Protein AF-A0A920J6D4-F1 (afdb_monomer_lite)

Structure (mmCIF, N/CA/C/O backbone):
data_AF-A0A920J6D4-F1
#
_entry.id   AF-A0A920J6D4-F1
#
loop_
_atom_site.group_PDB
_atom_site.id
_atom_site.type_symbol
_atom_site.label_atom_id
_atom_site.label_alt_id
_atom_site.label_comp_id
_atom_site.label_asym_id
_atom_site.label_entity_id
_atom_site.label_seq_id
_atom_site.pdbx_PDB_ins_code
_atom_site.Cartn_x
_atom_site.Cartn_y
_atom_site.Cartn_z
_atom_site.occupancy
_atom_site.B_iso_or_equiv
_atom_site.auth_seq_id
_atom_site.auth_comp_id
_atom_site.auth_asym_id
_atom_site.auth_atom_id
_atom_site.pdbx_PDB_model_num
ATOM 1 N N . MET A 1 1 ? 27.327 -17.335 -1.919 1.00 39.19 1 MET A N 1
ATOM 2 C CA . MET A 1 1 ? 26.239 -18.248 -1.514 1.00 39.19 1 MET A CA 1
ATOM 3 C C . MET A 1 1 ? 24.932 -17.488 -1.648 1.00 39.19 1 MET A C 1
ATOM 5 O O . MET A 1 1 ? 24.753 -16.506 -0.948 1.00 39.19 1 MET A O 1
ATOM 9 N N . ASN A 1 2 ? 24.248 -17.693 -2.775 1.00 42.81 2 ASN A N 1
ATOM 10 C CA . ASN A 1 2 ? 22.985 -18.451 -2.889 1.00 42.81 2 ASN A CA 1
ATOM 11 C C . ASN A 1 2 ? 21.810 -17.484 -2.674 1.00 42.81 2 ASN A C 1
ATOM 13 O O . ASN A 1 2 ? 21.563 -17.089 -1.546 1.00 42.81 2 ASN A O 1
ATOM 17 N N . LEU A 1 3 ? 21.169 -16.965 -3.730 1.00 36.19 3 LEU A N 1
ATOM 18 C CA . LEU A 1 3 ? 19.925 -17.577 -4.224 1.00 36.19 3 LEU A CA 1
ATOM 19 C C . LEU A 1 3 ? 19.531 -17.156 -5.668 1.00 36.19 3 LEU A C 1
ATOM 21 O O . LEU A 1 3 ? 18.355 -16.963 -5.942 1.00 36.19 3 LEU A O 1
ATOM 25 N N . ILE A 1 4 ? 20.476 -16.967 -6.598 1.00 47.53 4 ILE A N 1
ATOM 26 C CA . ILE A 1 4 ? 20.130 -16.572 -7.991 1.00 47.53 4 ILE A CA 1
ATOM 27 C C . ILE A 1 4 ? 19.929 -17.798 -8.916 1.00 47.53 4 ILE A C 1
ATOM 29 O O . ILE A 1 4 ? 19.351 -17.685 -9.990 1.00 47.53 4 ILE A O 1
ATOM 33 N N . ASN A 1 5 ? 20.303 -19.008 -8.482 1.00 42.00 5 ASN A N 1
ATOM 34 C CA . ASN A 1 5 ? 20.296 -20.209 -9.329 1.00 42.00 5 ASN A CA 1
ATOM 35 C C . ASN A 1 5 ? 19.276 -21.265 -8.871 1.00 42.00 5 ASN A C 1
ATOM 37 O O . ASN A 1 5 ? 19.684 -22.297 -8.344 1.00 42.00 5 ASN A O 1
ATOM 41 N N . PHE A 1 6 ? 17.970 -21.048 -9.064 1.00 42.91 6 PHE A N 1
ATOM 42 C CA . PHE A 1 6 ? 16.993 -22.136 -8.853 1.00 42.91 6 PHE A CA 1
ATOM 43 C C . PHE A 1 6 ? 16.010 -22.397 -10.003 1.00 42.91 6 PHE A C 1
ATOM 45 O O . PHE A 1 6 ? 15.320 -23.406 -9.974 1.00 42.91 6 PHE A O 1
ATOM 52 N N . VAL A 1 7 ? 15.968 -21.590 -11.068 1.00 44.72 7 VAL A N 1
ATOM 53 C CA . VAL A 1 7 ? 15.034 -21.859 -12.186 1.00 44.72 7 VAL A CA 1
ATOM 54 C C . VAL A 1 7 ? 15.737 -21.816 -13.542 1.00 44.72 7 VAL A C 1
ATOM 56 O O . VAL A 1 7 ? 15.249 -21.220 -14.490 1.00 44.72 7 VAL A O 1
ATOM 59 N N . LEU A 1 8 ? 16.913 -22.439 -13.641 1.00 45.28 8 LEU A N 1
ATOM 60 C CA . LEU A 1 8 ? 17.580 -22.696 -14.926 1.00 45.28 8 LEU A CA 1
ATOM 61 C C . LEU A 1 8 ? 18.120 -24.132 -14.998 1.00 45.28 8 LEU A C 1
ATOM 63 O O . LEU A 1 8 ? 19.247 -24.370 -15.421 1.00 45.28 8 LEU A O 1
ATOM 67 N N . GLN A 1 9 ? 17.323 -25.109 -14.566 1.00 46.81 9 GLN A N 1
ATOM 68 C CA . GLN A 1 9 ? 17.535 -26.512 -14.927 1.00 46.81 9 GLN A CA 1
ATOM 69 C C . GLN A 1 9 ? 16.199 -27.111 -15.348 1.00 46.81 9 GLN A C 1
ATOM 71 O O . GLN A 1 9 ? 15.380 -27.476 -14.513 1.00 46.81 9 GLN A O 1
ATOM 76 N N . GLY A 1 10 ? 15.983 -27.168 -16.658 1.00 45.69 10 GLY A N 1
ATOM 77 C CA . GLY A 1 10 ? 14.796 -27.773 -17.248 1.00 45.69 10 GLY A CA 1
ATOM 78 C C . GLY A 1 10 ? 14.213 -26.905 -18.346 1.00 45.69 10 GLY A C 1
ATOM 79 O O . GLY A 1 10 ? 13.166 -26.309 -18.146 1.00 45.69 10 GLY A O 1
ATOM 80 N N . ASN A 1 11 ? 14.948 -26.772 -19.449 1.00 43.19 11 ASN A N 1
ATOM 81 C CA . ASN A 1 11 ? 14.424 -26.776 -20.814 1.00 43.19 11 ASN A CA 1
ATOM 82 C C . ASN A 1 11 ? 15.620 -26.608 -21.750 1.00 43.19 11 ASN A C 1
ATOM 84 O O . ASN A 1 11 ? 16.131 -25.514 -21.975 1.00 43.19 11 ASN A O 1
ATOM 88 N N . ASP A 1 12 ? 16.094 -27.751 -22.227 1.00 54.16 12 ASP A N 1
ATOM 89 C CA . ASP A 1 12 ? 16.922 -27.866 -23.413 1.00 54.16 12 ASP A CA 1
ATOM 90 C C . ASP A 1 12 ? 16.124 -27.307 -24.597 1.00 54.16 12 ASP A C 1
ATOM 92 O O . ASP A 1 12 ? 15.225 -27.970 -25.097 1.00 54.16 12 ASP A O 1
ATOM 96 N N . MET A 1 13 ? 16.364 -26.051 -24.971 1.00 46.97 13 MET A N 1
ATOM 97 C CA . MET A 1 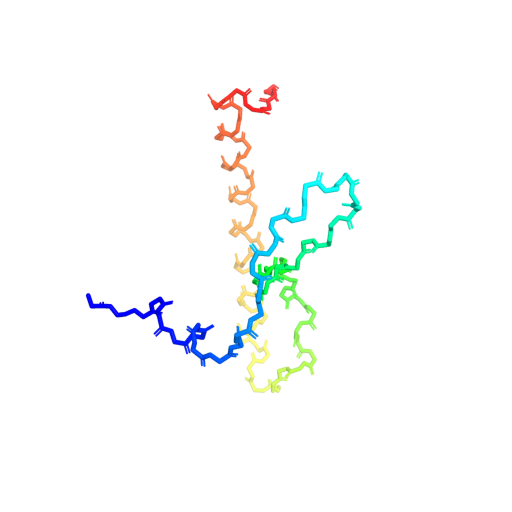13 ? 15.835 -25.456 -26.196 1.00 46.97 13 MET A CA 1
ATOM 98 C C . MET A 1 13 ? 16.936 -24.584 -26.790 1.00 46.97 13 MET A C 1
ATOM 100 O O . MET A 1 13 ? 17.176 -23.471 -26.327 1.00 46.97 13 MET A O 1
ATOM 104 N N . SER A 1 14 ? 17.646 -25.157 -27.764 1.00 48.12 14 SER A N 1
ATOM 105 C CA . SER A 1 14 ? 18.351 -24.484 -28.861 1.00 48.12 14 SER A CA 1
ATOM 106 C C . SER A 1 14 ? 18.363 -22.954 -28.759 1.00 48.12 14 SER A C 1
ATOM 108 O O . SER A 1 14 ? 17.422 -22.282 -29.183 1.00 48.12 14 SER A O 1
ATOM 110 N N . ASN A 1 15 ? 19.446 -22.408 -28.207 1.00 54.75 15 ASN A N 1
ATOM 111 C CA . ASN A 1 15 ? 19.694 -20.972 -28.142 1.00 54.75 15 ASN A CA 1
ATOM 112 C C . ASN A 1 15 ? 20.132 -20.478 -29.533 1.00 54.75 15 ASN A C 1
ATOM 114 O O . ASN A 1 15 ? 21.282 -20.101 -29.758 1.00 54.75 15 ASN A O 1
ATOM 118 N N . GLU A 1 16 ? 19.229 -20.575 -30.505 1.00 57.19 16 GLU A N 1
ATOM 119 C CA . GLU A 1 16 ? 19.354 -19.884 -31.776 1.00 57.19 16 GLU A CA 1
ATOM 120 C C . GLU A 1 16 ? 19.088 -18.409 -31.467 1.00 57.19 16 GLU A C 1
ATOM 122 O O . GLU A 1 16 ? 17.970 -18.018 -31.129 1.00 57.19 16 GLU A O 1
ATOM 127 N N . LEU A 1 17 ? 20.148 -17.598 -31.459 1.00 59.25 17 LEU A N 1
ATOM 128 C CA . LEU A 1 17 ? 20.029 -16.154 -31.294 1.00 59.25 17 LEU A CA 1
ATOM 129 C C . LEU A 1 17 ? 19.183 -15.633 -32.455 1.00 59.25 17 LEU A C 1
ATOM 131 O O . LEU A 1 17 ? 19.682 -15.453 -33.565 1.00 59.25 17 LEU A O 1
ATOM 135 N N . ASN A 1 18 ? 17.894 -15.435 -32.201 1.00 59.56 18 ASN A N 1
ATOM 136 C CA . ASN A 1 18 ? 16.961 -14.921 -33.181 1.00 59.56 18 ASN A CA 1
ATOM 137 C C . ASN A 1 18 ? 17.315 -13.445 -33.442 1.00 59.56 18 ASN A C 1
ATOM 139 O O . ASN A 1 18 ? 16.857 -12.547 -32.744 1.00 59.56 18 ASN A O 1
ATOM 143 N N . LEU A 1 19 ? 18.218 -13.215 -34.402 1.00 61.47 19 LEU A N 1
ATOM 144 C CA . LEU A 1 19 ? 18.653 -11.899 -34.894 1.00 61.47 19 LEU A CA 1
ATOM 145 C C . LEU A 1 19 ? 17.613 -11.246 -35.821 1.00 61.47 19 LEU A C 1
ATOM 147 O O . LEU A 1 19 ? 17.895 -10.214 -36.435 1.00 61.47 19 LEU A O 1
ATOM 151 N N . SER A 1 20 ? 16.436 -11.854 -35.972 1.00 64.88 20 SER A N 1
ATOM 152 C CA . SER A 1 20 ? 15.330 -11.223 -36.677 1.00 64.88 20 SER A CA 1
ATOM 153 C C . SER A 1 20 ? 14.925 -9.942 -35.942 1.00 64.88 20 SER A C 1
ATOM 155 O O . SER A 1 20 ? 14.930 -9.862 -34.714 1.00 64.88 20 SER A O 1
ATOM 157 N N . ASN A 1 21 ? 14.561 -8.913 -36.704 1.00 72.75 21 ASN A N 1
ATOM 158 C CA . ASN A 1 21 ? 13.988 -7.672 -36.174 1.00 72.75 21 ASN A CA 1
ATOM 159 C C . ASN A 1 21 ? 12.516 -7.871 -35.751 1.00 72.75 21 ASN A C 1
ATOM 161 O O . ASN A 1 21 ? 11.711 -6.939 -35.808 1.00 72.75 21 ASN A O 1
ATOM 165 N N . ASP A 1 22 ? 12.152 -9.100 -35.385 1.00 82.50 22 ASP A N 1
ATOM 166 C CA . ASP A 1 22 ? 10.799 -9.460 -35.007 1.00 82.50 22 ASP A CA 1
ATOM 167 C C . ASP A 1 22 ? 10.463 -8.804 -33.658 1.00 82.50 22 ASP A C 1
ATOM 169 O O . ASP A 1 22 ? 11.315 -8.706 -32.765 1.00 82.50 22 ASP A O 1
ATOM 173 N N . PRO A 1 23 ? 9.228 -8.305 -33.480 1.00 82.12 23 PRO A N 1
ATOM 174 C CA . PRO A 1 23 ? 8.843 -7.631 -32.251 1.00 82.12 23 PRO A CA 1
ATOM 175 C C . PRO A 1 23 ? 8.924 -8.598 -31.063 1.00 82.12 23 PRO A C 1
ATOM 177 O O . PRO A 1 23 ? 8.246 -9.624 -31.031 1.00 82.12 23 PRO A O 1
ATOM 180 N N . TYR A 1 24 ? 9.725 -8.243 -30.058 1.00 82.06 24 TYR A N 1
ATOM 181 C CA . TYR A 1 24 ? 9.854 -9.004 -28.817 1.00 82.06 24 TYR A CA 1
ATOM 182 C C . TYR A 1 24 ? 8.950 -8.429 -27.721 1.00 82.06 24 TYR A C 1
ATOM 184 O O . TYR A 1 24 ? 8.807 -7.214 -27.569 1.00 82.06 24 TYR A O 1
ATOM 192 N N . ILE A 1 25 ? 8.346 -9.316 -26.928 1.00 86.94 25 ILE A N 1
ATOM 193 C CA . ILE A 1 25 ? 7.545 -8.945 -25.758 1.00 86.94 25 ILE A CA 1
ATOM 194 C C . ILE A 1 25 ? 8.426 -9.092 -24.521 1.00 86.94 25 ILE A C 1
ATOM 196 O O . ILE A 1 25 ? 8.852 -10.194 -24.178 1.00 86.94 25 ILE A O 1
ATOM 200 N N . ILE A 1 26 ? 8.689 -7.980 -23.836 1.00 85.62 26 ILE A N 1
ATOM 201 C CA . ILE A 1 26 ? 9.337 -8.003 -22.523 1.00 85.62 26 ILE A CA 1
ATOM 202 C C . ILE A 1 26 ? 8.262 -8.263 -21.469 1.00 85.62 26 ILE A C 1
ATOM 204 O O . ILE A 1 26 ? 7.325 -7.477 -21.331 1.00 85.62 26 ILE A O 1
ATOM 208 N N . VAL A 1 27 ? 8.423 -9.331 -20.690 1.00 87.12 27 VAL A N 1
ATOM 209 C CA . VAL A 1 27 ? 7.576 -9.615 -19.527 1.00 87.12 27 VAL A CA 1
ATOM 210 C C . VAL A 1 27 ? 8.398 -9.376 -18.267 1.00 87.12 27 VAL A C 1
ATOM 212 O O . VAL A 1 27 ? 9.380 -10.074 -18.026 1.00 87.12 27 VAL A O 1
ATOM 215 N N . SER A 1 28 ? 8.010 -8.378 -17.470 1.00 88.50 28 SER A N 1
ATOM 216 C CA . SER A 1 28 ? 8.570 -8.198 -16.128 1.00 88.50 28 SER A CA 1
ATOM 217 C C . SER A 1 28 ? 7.746 -8.998 -15.131 1.00 88.50 28 SER A C 1
ATOM 219 O O . SER A 1 28 ? 6.541 -8.782 -15.019 1.00 88.50 28 SER A O 1
ATOM 221 N N . SER A 1 29 ? 8.399 -9.888 -14.390 1.00 86.75 29 SER A N 1
ATOM 222 C CA . SER A 1 29 ? 7.761 -10.635 -13.300 1.00 86.75 29 SER A CA 1
ATOM 223 C C . SER A 1 29 ? 7.574 -9.795 -12.037 1.00 86.75 29 SER A C 1
ATOM 225 O O . SER A 1 29 ? 6.779 -10.163 -11.178 1.00 86.75 29 SER A O 1
ATOM 227 N N . ASP A 1 30 ? 8.307 -8.685 -11.916 1.00 87.06 30 ASP A N 1
ATOM 228 C CA . ASP A 1 30 ? 8.246 -7.795 -10.762 1.00 87.06 30 ASP A CA 1
ATOM 229 C C . ASP A 1 30 ? 7.912 -6.371 -11.214 1.00 87.06 30 ASP A C 1
ATOM 231 O O . ASP A 1 30 ? 8.674 -5.707 -11.926 1.00 87.06 30 ASP A O 1
ATOM 235 N N . SER A 1 31 ? 6.718 -5.920 -10.846 1.00 80.69 31 SER A N 1
ATOM 236 C CA . SER A 1 31 ? 6.270 -4.550 -11.047 1.00 80.69 31 SER A CA 1
ATOM 237 C C . SER A 1 31 ? 5.450 -4.123 -9.841 1.00 80.69 31 SER A C 1
ATOM 239 O O . SER A 1 31 ? 4.444 -4.752 -9.513 1.00 80.69 31 SER A O 1
ATOM 241 N N . HIS A 1 32 ? 5.847 -3.028 -9.200 1.00 83.81 32 HIS A N 1
ATOM 242 C CA . HIS A 1 32 ? 5.078 -2.446 -8.109 1.00 83.81 32 HIS A CA 1
ATOM 243 C C . HIS A 1 32 ? 4.140 -1.367 -8.648 1.00 83.81 32 HIS A C 1
ATOM 245 O O . HIS A 1 32 ? 4.584 -0.339 -9.166 1.00 83.81 32 HIS A O 1
ATOM 251 N N . ALA A 1 33 ? 2.837 -1.573 -8.477 1.00 76.88 33 ALA A N 1
ATOM 252 C CA . ALA A 1 33 ? 1.870 -0.493 -8.589 1.00 76.88 33 ALA A CA 1
ATOM 253 C C . ALA A 1 33 ? 1.967 0.390 -7.335 1.00 76.88 33 ALA A C 1
ATOM 255 O O . ALA A 1 33 ? 2.143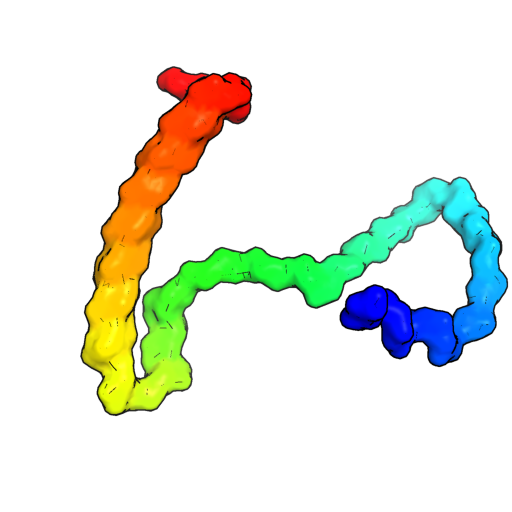 -0.102 -6.219 1.00 76.88 33 ALA A O 1
ATOM 256 N N . GLY A 1 34 ? 1.891 1.711 -7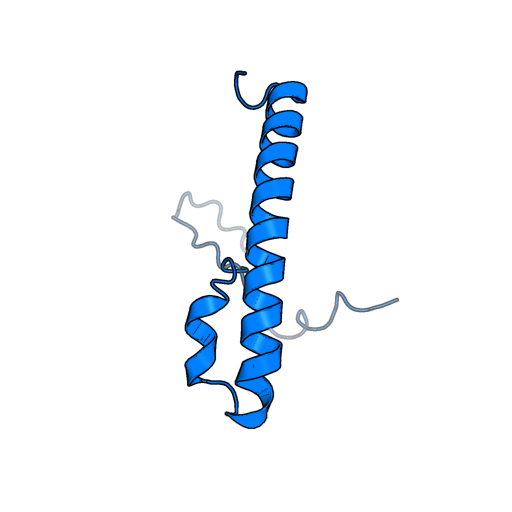.504 1.00 73.44 34 GLY A N 1
ATOM 257 C CA . GLY A 1 34 ? 1.856 2.622 -6.361 1.00 73.44 34 GLY A CA 1
ATOM 258 C C . GLY A 1 34 ? 0.670 2.303 -5.445 1.00 73.44 34 GLY A C 1
ATOM 259 O O . GLY A 1 34 ? -0.428 2.052 -5.927 1.00 73.44 34 GLY A O 1
ATOM 260 N N . LEU A 1 35 ? 0.885 2.320 -4.129 1.00 71.50 35 LEU A N 1
ATOM 261 C CA . LEU A 1 35 ? -0.148 1.955 -3.158 1.00 71.50 35 LEU A CA 1
ATOM 262 C C . LEU A 1 35 ? -1.138 3.116 -2.936 1.00 71.50 35 LEU A C 1
ATOM 264 O O . LEU A 1 35 ? -0.751 4.145 -2.374 1.00 71.50 35 LEU A O 1
ATOM 268 N N . GLN A 1 36 ? -2.395 2.944 -3.360 1.00 75.31 36 GLN A N 1
ATOM 269 C CA . GLN A 1 36 ? -3.536 3.781 -2.960 1.00 75.31 36 GLN A CA 1
ATOM 270 C C . GLN A 1 36 ? -4.110 3.224 -1.658 1.00 75.31 36 GLN A C 1
ATOM 272 O O . GLN A 1 36 ? -4.928 2.312 -1.676 1.00 75.31 36 GLN A O 1
ATOM 277 N N . CYS A 1 37 ? -3.602 3.701 -0.523 1.00 74.62 37 CYS A N 1
ATOM 278 C CA . CYS A 1 37 ? -3.936 3.142 0.786 1.00 74.62 37 CYS A CA 1
ATOM 279 C C . CYS A 1 37 ? -5.432 3.253 1.104 1.00 74.62 37 CYS A C 1
ATOM 281 O O . CYS A 1 37 ? -5.984 2.351 1.705 1.00 74.62 37 CYS A O 1
ATOM 283 N N . GLU A 1 38 ? -6.107 4.302 0.659 1.00 78.06 38 GLU A N 1
ATOM 284 C CA . GLU A 1 38 ? -7.469 4.662 1.067 1.00 78.06 38 GLU A CA 1
ATOM 285 C C . GLU A 1 38 ? -8.523 3.634 0.612 1.00 78.06 38 GLU A C 1
ATOM 287 O O . GLU A 1 38 ? -9.556 3.453 1.253 1.00 78.06 38 GLU A O 1
ATOM 292 N N . GLU A 1 39 ? -8.239 2.910 -0.471 1.00 84.69 39 GLU A N 1
ATOM 293 C CA . GLU A 1 39 ? -9.152 1.936 -1.077 1.00 84.69 39 GLU A CA 1
ATOM 294 C C . GLU A 1 39 ? -9.122 0.565 -0.377 1.00 84.69 39 GLU A C 1
ATOM 296 O O . GLU A 1 39 ? -9.939 -0.300 -0.690 1.00 84.69 39 GLU A O 1
ATOM 301 N N . TYR A 1 40 ? -8.216 0.355 0.589 1.00 86.38 40 TYR A N 1
ATOM 302 C CA . TYR A 1 40 ? -8.049 -0.942 1.258 1.00 86.38 40 TYR A C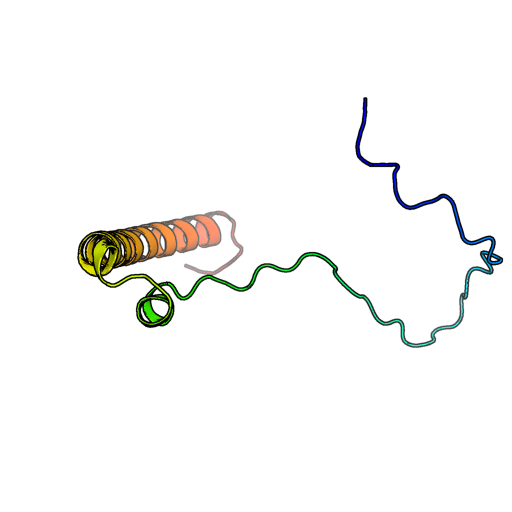A 1
ATOM 303 C C . TYR A 1 40 ? -8.980 -1.161 2.452 1.00 86.38 40 TYR A C 1
ATOM 305 O O . TYR A 1 40 ? -9.184 -2.304 2.862 1.00 86.38 40 TYR A O 1
ATOM 313 N N . ARG A 1 41 ? -9.588 -0.095 2.983 1.00 87.62 41 ARG A N 1
ATOM 314 C CA . ARG A 1 41 ? -10.476 -0.143 4.157 1.00 87.62 41 ARG A CA 1
ATOM 315 C C . ARG A 1 41 ? -11.577 -1.218 4.077 1.00 87.62 41 ARG A C 1
ATOM 317 O O . ARG A 1 41 ? -11.783 -1.901 5.075 1.00 87.62 41 ARG A O 1
ATOM 324 N N . PRO A 1 42 ? -12.258 -1.439 2.931 1.00 88.75 42 PRO A N 1
ATOM 325 C CA . PRO A 1 42 ? -13.309 -2.457 2.824 1.00 88.75 42 PRO A CA 1
ATOM 326 C C . PRO A 1 42 ? -12.812 -3.904 2.948 1.00 88.75 42 PRO A C 1
ATOM 328 O O . PRO A 1 42 ? -13.617 -4.797 3.189 1.00 88.75 42 PRO A O 1
ATOM 331 N N . TYR A 1 43 ? -11.512 -4.144 2.756 1.00 90.81 43 TYR A N 1
ATOM 332 C CA . TYR A 1 43 ? -10.907 -5.480 2.790 1.00 90.81 43 TYR A CA 1
ATOM 333 C C . TYR A 1 43 ? -10.267 -5.811 4.145 1.00 90.81 43 TYR A C 1
ATOM 335 O O . TYR A 1 43 ? -9.778 -6.923 4.337 1.00 90.81 43 TYR A O 1
ATOM 343 N N . LEU A 1 44 ? -10.245 -4.850 5.069 1.00 88.50 44 LEU A N 1
ATOM 344 C CA . LEU A 1 44 ? -9.700 -4.995 6.414 1.00 88.50 44 LEU A CA 1
ATOM 345 C C . LEU A 1 44 ? -10.806 -5.345 7.408 1.00 88.50 44 LEU A C 1
ATOM 347 O O . LEU A 1 44 ? -11.949 -4.906 7.273 1.00 88.50 44 LEU A O 1
ATOM 351 N N . GLU A 1 45 ? -10.444 -6.105 8.437 1.00 90.00 45 GLU A N 1
ATOM 352 C CA . GLU A 1 45 ? -11.336 -6.389 9.556 1.00 90.00 45 GLU A CA 1
ATOM 353 C C . GLU A 1 45 ? -11.720 -5.089 10.281 1.00 90.00 45 GLU A C 1
ATOM 355 O O . GLU A 1 45 ? -10.889 -4.203 10.477 1.00 90.00 45 GLU A O 1
ATOM 360 N N . SER A 1 46 ? -12.980 -4.966 10.703 1.00 90.88 46 SER A N 1
ATOM 361 C CA . SER A 1 46 ? -13.489 -3.749 11.352 1.00 90.88 46 SER A CA 1
ATOM 362 C C . SER A 1 46 ? -12.751 -3.373 12.643 1.00 90.88 46 SER A C 1
ATOM 364 O O . SER A 1 46 ? -12.778 -2.213 13.039 1.00 90.88 46 SER A O 1
ATOM 366 N N . SER A 1 47 ? -12.095 -4.340 13.290 1.00 91.81 47 SER A N 1
ATOM 367 C CA . SER A 1 47 ? -11.283 -4.160 14.501 1.00 91.81 47 SER A CA 1
ATOM 368 C C . SER A 1 47 ? -10.084 -3.232 14.289 1.00 91.81 47 SER A C 1
ATOM 370 O O . SER A 1 47 ? -9.685 -2.543 15.220 1.00 91.81 47 SER A O 1
ATOM 372 N N . VAL A 1 48 ? -9.535 -3.185 13.073 1.00 91.50 48 VAL A N 1
ATOM 373 C CA . VAL A 1 48 ? -8.313 -2.429 12.751 1.00 91.50 48 VAL A CA 1
ATOM 374 C C . VAL A 1 48 ? -8.590 -1.149 11.963 1.00 91.50 48 VAL A C 1
ATOM 376 O O . VAL A 1 48 ? -7.663 -0.486 11.508 1.00 91.50 48 VAL A O 1
ATOM 379 N N . HIS A 1 49 ? -9.861 -0.784 11.764 1.00 91.81 49 HIS A N 1
ATOM 380 C CA . HIS A 1 49 ? -10.222 0.398 10.970 1.00 91.81 49 HIS A CA 1
ATOM 381 C C . HIS A 1 49 ? -9.751 1.706 11.610 1.00 91.81 49 HIS A C 1
ATOM 383 O O . HIS A 1 49 ? -9.344 2.604 10.883 1.00 91.81 49 HIS A O 1
ATOM 389 N N . GLU A 1 50 ? -9.766 1.808 12.939 1.00 90.94 50 GLU A N 1
ATOM 390 C CA . GLU A 1 50 ? -9.323 3.014 13.652 1.00 90.94 50 GLU A CA 1
ATOM 391 C C . GLU A 1 50 ? -7.815 3.254 13.469 1.00 90.94 50 GLU A C 1
ATOM 393 O O . GLU A 1 50 ? -7.413 4.305 12.973 1.00 90.94 50 GLU A O 1
ATOM 398 N N . GLU A 1 51 ? -6.990 2.238 13.741 1.00 89.62 51 GLU A N 1
ATOM 399 C CA . GLU A 1 51 ? -5.534 2.286 13.523 1.00 89.62 51 GLU A CA 1
ATOM 400 C C . GLU A 1 51 ? -5.181 2.543 12.048 1.00 89.62 51 GLU A C 1
ATOM 402 O O . GLU A 1 51 ? -4.217 3.238 11.716 1.00 89.62 51 GLU A O 1
ATOM 407 N N . PHE A 1 52 ? -5.981 1.990 11.136 1.00 90.25 52 PHE A N 1
ATOM 408 C CA . PHE A 1 52 ? -5.808 2.195 9.707 1.00 90.25 52 PHE A CA 1
ATOM 409 C C . PHE A 1 52 ? -6.097 3.638 9.277 1.00 90.25 52 PHE A C 1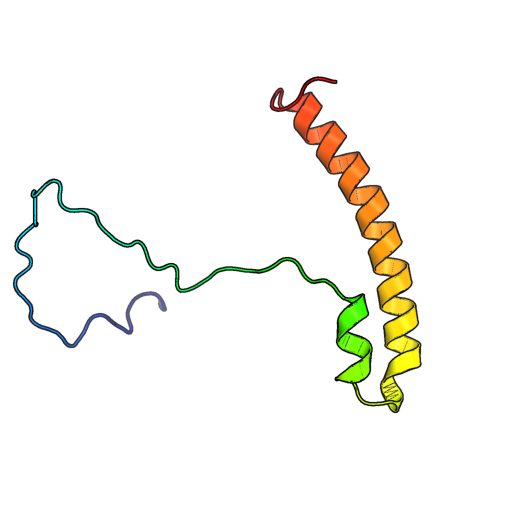
ATOM 411 O O . PHE A 1 52 ? -5.337 4.209 8.489 1.00 90.25 52 PHE A O 1
ATOM 418 N N . ASP A 1 53 ? -7.169 4.237 9.794 1.00 89.19 53 ASP A N 1
ATOM 419 C CA . ASP A 1 53 ? -7.547 5.616 9.486 1.00 89.19 53 ASP A CA 1
ATOM 420 C C . ASP A 1 53 ? -6.461 6.599 9.999 1.00 89.19 53 ASP A C 1
ATOM 422 O O . ASP A 1 53 ? -6.094 7.545 9.289 1.00 89.19 53 ASP A O 1
ATOM 426 N N . GLU A 1 54 ? -5.846 6.322 11.157 1.00 90.12 54 GLU A N 1
ATOM 427 C CA . GLU A 1 54 ? -4.675 7.061 11.663 1.00 90.12 54 GLU A CA 1
ATOM 428 C C . GLU A 1 54 ? -3.444 6.919 10.749 1.00 90.12 54 GLU A C 1
ATOM 430 O O . GLU A 1 54 ? -2.814 7.917 10.373 1.00 90.12 54 GLU A O 1
ATOM 435 N N . TYR A 1 55 ? -3.127 5.693 10.320 1.00 87.44 55 TYR A N 1
ATOM 436 C CA . TYR A 1 55 ? -2.009 5.418 9.413 1.00 87.44 55 TYR A CA 1
ATOM 437 C C . TYR A 1 55 ? -2.136 6.166 8.077 1.00 87.44 55 TYR A C 1
ATOM 439 O O . TYR A 1 55 ? -1.160 6.726 7.558 1.00 87.44 55 TYR A O 1
ATOM 447 N N . VAL A 1 56 ? -3.342 6.193 7.503 1.00 87.44 56 VAL A N 1
ATOM 448 C CA . VAL A 1 56 ? -3.622 6.901 6.246 1.00 87.44 56 VAL A CA 1
ATOM 449 C C . VAL A 1 56 ? -3.364 8.403 6.404 1.00 87.44 56 VAL A C 1
ATOM 451 O O . VAL A 1 56 ? -2.717 9.009 5.538 1.00 87.44 56 VAL A O 1
ATOM 454 N N . ALA A 1 57 ? -3.790 9.000 7.521 1.00 85.94 57 ALA A N 1
ATOM 455 C CA . ALA A 1 57 ? -3.565 10.415 7.810 1.00 85.94 57 ALA A CA 1
ATOM 456 C C . ALA A 1 57 ? -2.065 10.765 7.883 1.00 85.94 57 ALA A C 1
ATOM 458 O O . ALA A 1 57 ? -1.623 11.728 7.244 1.00 85.94 57 ALA A O 1
ATOM 459 N N . GLU A 1 58 ? -1.256 9.952 8.570 1.00 84.69 58 GLU A N 1
ATOM 460 C CA . GLU A 1 58 ? 0.201 10.140 8.648 1.00 84.69 58 GLU A CA 1
ATOM 461 C C . GLU A 1 58 ? 0.868 10.025 7.263 1.00 84.69 58 GLU A C 1
ATOM 463 O O . GLU A 1 58 ? 1.696 10.855 6.861 1.00 84.69 58 GLU A O 1
ATOM 468 N N . ARG A 1 59 ? 0.462 9.023 6.471 1.00 83.00 59 ARG A N 1
ATOM 469 C CA . ARG A 1 59 ? 0.975 8.784 5.112 1.00 83.00 59 ARG A CA 1
ATOM 470 C C . ARG A 1 59 ? 0.737 9.965 4.179 1.00 83.00 59 ARG A C 1
ATOM 472 O O . ARG A 1 59 ? 1.617 10.282 3.366 1.00 83.00 59 ARG A O 1
ATOM 479 N N . HIS A 1 60 ? -0.425 10.611 4.263 1.00 80.19 60 HIS A N 1
ATOM 480 C CA . HIS A 1 60 ? -0.721 11.800 3.466 1.00 80.19 60 HIS A CA 1
ATOM 481 C C . HIS A 1 60 ? 0.258 12.936 3.759 1.00 80.19 60 HIS A C 1
ATOM 483 O O . HIS A 1 60 ? 0.755 13.572 2.819 1.00 80.19 60 HIS A O 1
ATOM 489 N N . GLU A 1 61 ? 0.596 13.145 5.028 1.00 75.94 61 GLU A N 1
ATOM 490 C CA . GLU A 1 61 ? 1.536 14.184 5.436 1.00 75.94 61 GLU A CA 1
ATOM 491 C C . GLU A 1 61 ? 2.972 13.844 5.011 1.00 75.94 61 GLU A C 1
ATOM 493 O O . GLU A 1 61 ? 3.656 14.652 4.370 1.00 75.94 61 GLU A O 1
ATOM 498 N N . HIS A 1 62 ? 3.397 12.591 5.194 1.00 76.81 62 HIS A N 1
ATOM 499 C CA . HIS A 1 62 ? 4.692 12.126 4.698 1.00 76.81 62 HIS A CA 1
ATOM 500 C C . HIS A 1 62 ? 4.812 12.266 3.166 1.00 76.81 62 HIS A C 1
ATOM 502 O O . HIS A 1 62 ? 5.857 12.664 2.632 1.00 76.81 62 HIS A O 1
ATOM 508 N N . ARG A 1 63 ? 3.730 12.009 2.414 1.00 73.31 63 ARG A N 1
ATOM 509 C CA . ARG A 1 63 ? 3.694 12.198 0.953 1.00 73.31 63 ARG A CA 1
ATOM 510 C C . ARG A 1 63 ? 3.833 13.670 0.559 1.00 73.31 63 ARG A C 1
ATOM 512 O O . ARG A 1 63 ? 4.465 13.959 -0.461 1.00 73.31 63 ARG A O 1
ATOM 519 N N . ARG A 1 64 ? 3.274 14.607 1.330 1.00 73.25 64 ARG A N 1
ATOM 520 C CA . ARG A 1 64 ? 3.429 16.055 1.088 1.00 73.25 64 ARG A CA 1
ATOM 521 C C . ARG A 1 64 ? 4.881 16.488 1.250 1.00 73.25 64 ARG A C 1
ATOM 523 O O . ARG A 1 64 ? 5.444 17.086 0.326 1.00 73.25 64 ARG A O 1
ATOM 530 N N . LEU A 1 65 ? 5.504 16.100 2.360 1.00 72.19 65 LEU A N 1
ATOM 531 C CA . LEU A 1 65 ? 6.898 16.416 2.678 1.00 72.19 65 LEU A CA 1
ATOM 532 C C . LEU A 1 65 ? 7.862 15.816 1.643 1.00 72.19 65 LEU A C 1
ATOM 534 O O . LEU A 1 65 ? 8.704 16.514 1.069 1.00 72.19 65 LEU A O 1
ATOM 538 N N . THR A 1 66 ? 7.688 14.535 1.311 1.00 72.38 66 THR A N 1
ATOM 539 C CA . THR A 1 66 ? 8.538 13.848 0.325 1.00 72.38 66 THR A CA 1
ATOM 540 C C . THR A 1 66 ? 8.352 14.375 -1.096 1.00 72.38 66 THR A C 1
ATOM 542 O O . THR A 1 66 ? 9.341 14.497 -1.818 1.00 72.38 66 THR A O 1
ATOM 545 N N . LYS A 1 67 ? 7.137 14.750 -1.524 1.00 64.25 67 LYS A N 1
ATOM 546 C CA . LYS A 1 67 ? 6.923 15.409 -2.830 1.00 64.25 67 LYS A CA 1
ATOM 547 C C . LYS A 1 67 ? 7.639 16.759 -2.917 1.00 64.25 67 LYS A C 1
ATOM 549 O O . LYS A 1 67 ? 8.176 17.090 -3.976 1.00 64.25 67 LYS A O 1
ATOM 554 N N . GLY A 1 68 ? 7.651 17.540 -1.836 1.00 63.81 68 GLY A N 1
ATOM 555 C CA . GLY A 1 68 ? 8.416 18.787 -1.761 1.00 63.81 68 GLY A CA 1
ATOM 556 C C . GLY A 1 68 ? 9.918 18.535 -1.896 1.00 63.81 68 GLY A C 1
ATOM 557 O O . GLY A 1 68 ? 10.586 19.146 -2.731 1.00 63.81 68 GLY A O 1
ATOM 558 N N . ASN A 1 69 ? 10.430 17.553 -1.153 1.00 62.72 69 ASN A N 1
ATOM 559 C CA . ASN A 1 69 ? 11.854 17.237 -1.142 1.00 62.72 69 ASN A CA 1
ATOM 560 C C . ASN A 1 69 ? 12.335 16.622 -2.472 1.00 62.72 69 ASN A C 1
ATOM 562 O O . ASN A 1 69 ? 13.362 17.031 -3.010 1.00 62.72 69 ASN A O 1
ATOM 566 N N . LYS A 1 70 ? 11.553 15.717 -3.082 1.00 61.12 70 LYS A N 1
ATOM 567 C CA . LYS A 1 70 ? 11.851 15.125 -4.402 1.00 61.12 70 LYS A CA 1
ATOM 568 C C . LYS A 1 70 ? 11.876 16.164 -5.524 1.00 61.12 70 LYS A C 1
ATOM 570 O O . LYS A 1 70 ? 12.693 16.035 -6.432 1.00 61.12 70 LYS A O 1
ATOM 575 N N . ARG A 1 71 ? 11.016 17.191 -5.477 1.00 60.31 71 ARG A N 1
ATOM 576 C CA . ARG A 1 71 ? 11.075 18.326 -6.422 1.00 60.31 71 ARG A CA 1
ATOM 577 C C . ARG A 1 71 ? 12.357 19.136 -6.236 1.00 60.31 71 ARG A C 1
ATOM 579 O O . ARG A 1 71 ? 13.058 19.394 -7.208 1.00 60.31 71 ARG A O 1
ATOM 586 N N . ARG A 1 72 ? 12.726 19.435 -4.986 1.00 60.00 72 ARG A N 1
ATOM 587 C CA . ARG A 1 72 ? 13.990 20.118 -4.659 1.00 60.00 72 ARG A CA 1
ATOM 588 C C . ARG A 1 72 ? 15.218 19.347 -5.143 1.00 60.00 72 ARG A C 1
ATOM 590 O O . ARG A 1 72 ? 16.126 19.939 -5.718 1.00 60.00 72 ARG A O 1
ATOM 597 N N . ILE A 1 73 ? 15.232 18.028 -4.951 1.00 68.25 73 ILE A N 1
ATOM 598 C CA . ILE A 1 73 ? 16.324 17.158 -5.404 1.00 68.25 73 ILE A CA 1
ATOM 599 C C . ILE A 1 73 ? 16.367 17.095 -6.935 1.00 68.25 73 ILE A C 1
ATOM 601 O O . ILE A 1 73 ? 17.445 17.239 -7.502 1.00 68.25 73 ILE A O 1
ATOM 605 N N . ARG A 1 74 ? 15.228 16.938 -7.626 1.00 64.50 74 ARG A N 1
ATOM 606 C CA . ARG A 1 74 ? 15.202 16.923 -9.101 1.00 64.50 74 ARG A CA 1
ATOM 607 C C . ARG A 1 74 ? 15.661 18.236 -9.723 1.00 64.50 74 ARG A C 1
ATOM 609 O O . ARG A 1 74 ? 16.415 18.175 -10.692 1.00 64.50 74 ARG A O 1
ATOM 616 N N . CYS A 1 75 ? 15.295 19.378 -9.138 1.00 65.12 75 CYS A N 1
ATOM 617 C CA . CYS A 1 75 ? 15.820 20.661 -9.594 1.00 65.12 75 CYS A CA 1
ATOM 618 C C . CYS A 1 75 ? 17.333 20.786 -9.342 1.00 65.12 75 CYS A C 1
ATOM 620 O O . CYS A 1 75 ? 18.078 21.142 -10.251 1.00 65.12 75 CYS A O 1
ATOM 622 N N . ARG A 1 76 ? 17.829 20.396 -8.156 1.00 66.50 76 ARG A N 1
ATOM 623 C CA . ARG A 1 76 ? 19.277 20.405 -7.863 1.00 66.50 76 ARG A CA 1
ATOM 624 C C . ARG A 1 76 ? 20.079 19.480 -8.787 1.00 66.50 76 ARG A C 1
ATOM 626 O O . ARG A 1 76 ? 21.215 19.789 -9.119 1.00 66.50 76 ARG A O 1
ATOM 633 N N . MET A 1 77 ? 19.486 18.362 -9.198 1.00 67.44 77 MET A N 1
ATOM 634 C CA . MET A 1 77 ? 20.075 17.392 -10.128 1.00 67.44 77 MET A CA 1
ATOM 635 C C . MET A 1 77 ? 19.912 17.792 -11.606 1.00 67.44 77 MET A C 1
ATOM 637 O O . MET A 1 77 ? 20.290 17.012 -12.476 1.00 67.44 77 MET A O 1
ATOM 641 N N . GLY A 1 78 ? 19.312 18.952 -11.905 1.00 64.12 78 GLY A N 1
ATOM 642 C CA . GLY A 1 78 ? 19.122 19.456 -13.269 1.00 64.12 78 GLY A CA 1
ATOM 643 C C . GLY A 1 78 ? 18.154 18.641 -14.135 1.00 64.12 78 GLY A C 1
ATOM 644 O O . GLY A 1 78 ? 18.154 18.800 -15.351 1.00 64.12 78 GLY A O 1
ATOM 645 N N . ARG A 1 79 ? 17.341 17.755 -13.538 1.00 60.16 79 ARG A N 1
ATOM 646 C CA . ARG A 1 79 ? 16.398 16.882 -14.271 1.00 60.16 79 ARG A CA 1
ATOM 647 C C . ARG A 1 79 ? 15.017 17.512 -14.487 1.00 60.16 79 ARG A C 1
ATOM 649 O O . ARG A 1 79 ? 14.242 16.993 -15.277 1.00 60.16 79 ARG A O 1
ATOM 656 N N . GLU A 1 80 ? 14.718 18.609 -13.793 1.00 55.78 80 GLU A N 1
ATOM 657 C CA . GLU A 1 80 ? 13.524 19.454 -13.948 1.00 55.78 80 GLU A CA 1
ATOM 658 C C . GLU A 1 80 ? 13.944 20.916 -13.707 1.00 55.78 80 GLU A C 1
ATOM 660 O O . GLU A 1 80 ? 14.797 21.164 -12.853 1.00 55.78 80 GLU A O 1
ATOM 665 N N . LYS A 1 81 ? 13.374 21.889 -14.436 1.00 63.03 81 LYS A N 1
ATOM 666 C CA . LYS A 1 81 ? 13.605 23.313 -14.139 1.00 63.03 81 LYS A CA 1
ATOM 667 C C . LYS A 1 81 ? 12.900 23.692 -12.831 1.00 63.03 81 LYS A C 1
ATOM 669 O O . LYS A 1 81 ? 11.727 23.362 -12.655 1.00 63.03 81 LYS A O 1
ATOM 674 N N . CYS A 1 82 ? 13.628 24.373 -11.944 1.00 58.31 82 CYS A N 1
AT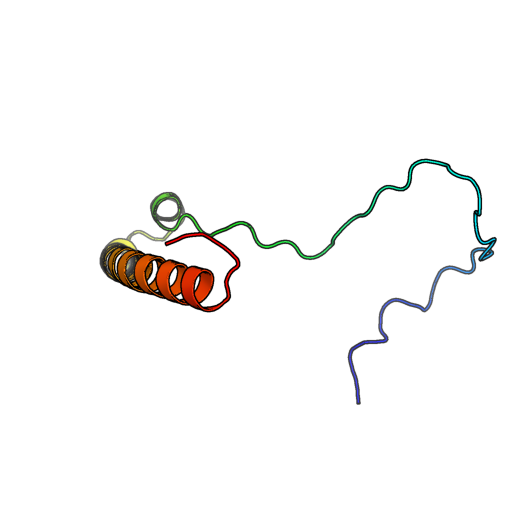OM 675 C CA . CYS A 1 82 ? 13.024 25.316 -11.006 1.00 58.31 82 CYS A CA 1
ATOM 676 C C . CYS A 1 82 ? 12.433 26.489 -11.815 1.00 58.31 82 CYS A C 1
ATOM 678 O O . CYS A 1 82 ? 11.392 26.999 -11.373 1.00 58.31 82 CYS A O 1
#

Secondary structure (DSSP, 8-state):
--SS-SS-SS---------S-PPPPP--S--PPP--GGGGGGGS-GGGHHHHHHHHHHHHHHHHHHHHHHHHHHHHTTSS--

Sequence (82 aa):
MNLINFVLQGNDMSNELNLSNDPYIIVSSDSHAGLQCEEYRPYLESSVHEEFDEYVAERHEHRRLTKGNKRRIRCRMGREKC

pLDDT: mean 71.09, std 16.06, range [36.19, 91.81]

Foldseek 3Di:
DDDPPDPPDDDPDDPPPPPDPDDDDDDDPDDDDDDPLVVCLVVDDPVCNVVSVVVVVVVVVVVVVVVVVVVVVCCVVVVDPD

Radius of gyration: 22.74 Å; chains: 1; bounding box: 40×53×51 Å